Protein AF-X1MRQ0-F1 (afdb_monomer)

Foldseek 3Di:
DVVVLVVVVVVLVVCVVPPDVPDDGDQWDDDPPATEGEAEPAVLVCCLPVNLVVVVVSVVVSVVVVGQKYKYKHWQPPVCCVVPVPSNVVSVVSVVVNVVCCVVPAQKDWDDKDWDWDAHPVRDIIIMIMIMIGHDDDD

Solvent-accessible surface area (backbone atoms only — not comparable to full-atom values): 7919 Å² total; per-residue (Å²): 116,70,67,62,56,50,53,52,47,52,52,47,52,46,46,55,75,67,55,54,91,93,53,89,59,78,46,64,46,81,54,96,91,48,30,38,30,53,43,77,58,43,68,60,58,53,48,70,76,63,41,48,58,67,55,53,52,50,48,50,53,40,55,76,69,65,31,59,33,37,36,41,37,39,47,47,60,64,67,40,45,75,77,36,50,64,64,36,53,50,46,53,51,43,57,48,50,41,54,52,51,47,63,72,75,42,66,59,42,79,76,49,75,49,77,49,76,48,66,50,99,86,69,45,81,27,50,30,38,38,36,36,35,35,56,61,78,86,131

Secondary structure (DSSP, 8-state):
-HHHHHHHHHHHHHHHHTPPTT-----EEE-SS-EEEEEE---TTHHHHS-SHHHHHHHHHHHHTT-SEEEEEEE--HHHHHH-HHHHHHHHHHHHHHHHHHHHHS-EEEEEEEEEEEE-TTS-EEEEEEEEEEE----

Radius of gyration: 15.65 Å; Cα contacts (8 Å, |Δi|>4): 193; chains: 1; bounding box: 36×32×40 Å

Nearest PDB structures (foldseek):
  6sgb-assembly1_FQ  TM=6.857E-01  e=8.588E-01  Trypanosoma brucei brucei
  6sgb-assembly1_FR  TM=5.914E-01  e=1.506E+00  Trypanosoma brucei brucei
  6sgb-assembly1_FU  TM=5.492E-01  e=2.191E+00  Trypanosoma brucei brucei
  8etg-assembly1_P  TM=4.006E-01  e=1.707E+00  Schizosaccharomyces pombe
  3fzb-assembly2_G  TM=3.393E-01  e=1.173E+00  Lambdavirus lambda

Mean predicted aligned error: 5.89 Å

Organism: NCBI:txid412755

Structure (mmCIF, N/CA/C/O backbone):
data_AF-X1MRQ0-F1
#
_entry.id   AF-X1MRQ0-F1
#
loop_
_atom_site.group_PDB
_atom_site.id
_atom_site.type_symbol
_atom_site.label_atom_id
_atom_site.label_alt_id
_atom_site.label_comp_id
_atom_site.label_asym_id
_atom_site.label_entity_id
_atom_site.label_seq_id
_atom_site.pdbx_PDB_ins_code
_atom_site.Cartn_x
_atom_site.Cartn_y
_atom_site.Cartn_z
_atom_site.occupancy
_atom_site.B_iso_or_equiv
_atom_site.auth_seq_id
_atom_site.auth_comp_id
_atom_site.auth_asym_id
_atom_site.auth_atom_id
_atom_site.pdbx_PDB_model_num
ATOM 1 N N . MET A 1 1 ? -18.557 -16.495 16.085 1.00 59.81 1 MET A N 1
ATOM 2 C CA . MET A 1 1 ? -18.361 -15.140 15.512 1.00 59.81 1 MET A CA 1
ATOM 3 C C . MET A 1 1 ? -16.900 -14.862 15.141 1.00 59.81 1 MET A C 1
ATOM 5 O O . MET A 1 1 ? -16.649 -14.606 13.976 1.00 59.81 1 MET A O 1
ATOM 9 N N . LYS A 1 2 ? -15.928 -15.018 16.060 1.00 62.38 2 LYS A N 1
ATOM 10 C CA . LYS A 1 2 ? -14.485 -14.798 15.786 1.00 62.38 2 LYS A CA 1
ATOM 11 C C . LYS A 1 2 ? -13.892 -15.665 14.659 1.00 62.38 2 LYS A C 1
ATOM 13 O O . LYS A 1 2 ? -13.112 -15.169 13.859 1.00 62.38 2 LYS A O 1
ATOM 18 N N . PHE A 1 3 ? -14.298 -16.935 14.555 1.00 72.19 3 PHE A N 1
ATOM 19 C CA . PHE A 1 3 ? -13.805 -17.849 13.510 1.00 72.19 3 PHE A CA 1
ATOM 20 C C . PHE A 1 3 ? -14.106 -17.350 12.085 1.00 72.19 3 PHE A C 1
ATOM 22 O O . PHE A 1 3 ? -13.232 -17.386 11.228 1.00 72.19 3 PHE A O 1
ATOM 29 N N . PHE A 1 4 ? -15.306 -16.806 11.848 1.00 79.19 4 PHE A N 1
ATOM 30 C CA . PHE A 1 4 ? -15.683 -16.252 10.543 1.00 79.19 4 PHE A CA 1
ATOM 31 C C . PHE A 1 4 ? -14.912 -14.971 10.199 1.00 79.19 4 PHE A C 1
ATOM 33 O O . PHE A 1 4 ? -14.613 -14.743 9.031 1.00 79.19 4 PHE A O 1
ATOM 40 N N . GLU A 1 5 ? -14.554 -14.152 11.195 1.00 83.75 5 GLU A N 1
ATOM 41 C CA . GLU A 1 5 ? -13.711 -12.970 10.967 1.00 83.75 5 GLU A CA 1
ATOM 42 C C . GLU A 1 5 ? -12.277 -13.355 10.589 1.00 83.75 5 GLU A C 1
ATOM 44 O O . GLU A 1 5 ? -11.693 -12.718 9.715 1.00 83.75 5 GLU A O 1
ATOM 49 N N . ILE A 1 6 ? -11.722 -14.408 11.195 1.00 85.00 6 ILE A N 1
ATOM 50 C CA . ILE A 1 6 ? -10.383 -14.909 10.853 1.00 85.00 6 ILE A CA 1
ATOM 51 C C . ILE A 1 6 ? -10.399 -15.582 9.477 1.00 85.00 6 ILE A C 1
ATOM 53 O O . ILE A 1 6 ? -9.550 -15.281 8.646 1.00 85.00 6 ILE A O 1
ATOM 57 N N . ALA A 1 7 ? -11.384 -16.438 9.196 1.00 86.38 7 ALA A N 1
ATOM 58 C CA 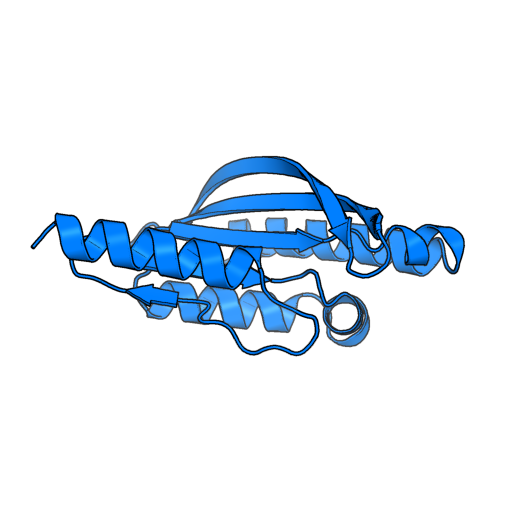. ALA A 1 7 ? -11.518 -17.078 7.887 1.00 86.38 7 ALA A CA 1
ATOM 59 C C . ALA A 1 7 ? -11.686 -16.042 6.761 1.00 86.38 7 ALA A C 1
ATOM 61 O O . ALA A 1 7 ? -11.036 -16.145 5.723 1.00 86.38 7 ALA A O 1
ATOM 62 N N . GLY A 1 8 ? -12.495 -15.003 6.992 1.00 86.81 8 GLY A N 1
ATOM 63 C CA . GLY A 1 8 ? -12.646 -13.894 6.051 1.00 86.81 8 GLY A CA 1
ATOM 64 C C . GLY A 1 8 ? -11.364 -13.079 5.867 1.00 86.81 8 GLY A C 1
ATOM 65 O O . GLY A 1 8 ? -11.089 -12.633 4.757 1.00 86.81 8 GLY A O 1
ATOM 66 N N . LEU A 1 9 ? -10.553 -12.920 6.920 1.00 86.75 9 LEU A N 1
ATOM 67 C CA . LEU A 1 9 ? -9.245 -12.276 6.812 1.00 86.75 9 LEU A CA 1
ATOM 68 C C . LEU A 1 9 ? -8.289 -13.117 5.958 1.00 86.75 9 LEU A C 1
ATOM 70 O O . LEU A 1 9 ? -7.606 -12.575 5.096 1.00 86.75 9 LEU A O 1
ATOM 74 N N . VAL A 1 10 ? -8.252 -14.433 6.169 1.00 86.06 10 VAL A N 1
ATOM 75 C CA . VAL A 1 10 ? -7.416 -15.340 5.369 1.00 86.06 10 VAL A CA 1
ATOM 76 C C . VAL A 1 10 ? -7.821 -15.290 3.894 1.00 86.06 10 VAL A C 1
ATOM 78 O O . VAL A 1 10 ? -6.949 -15.156 3.041 1.00 86.06 10 VAL A O 1
ATOM 81 N N . ASP A 1 11 ? -9.122 -15.312 3.585 1.00 87.62 11 ASP A N 1
ATOM 82 C CA . ASP A 1 11 ? -9.631 -15.159 2.213 1.00 87.62 11 ASP A CA 1
ATOM 83 C C . ASP A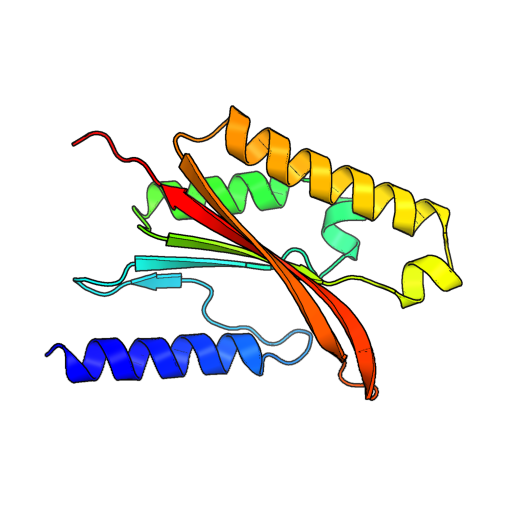 1 11 ? -9.260 -13.797 1.599 1.00 87.62 11 ASP A C 1
ATOM 85 O O . ASP A 1 11 ? -8.821 -13.720 0.451 1.00 87.62 11 ASP A O 1
ATOM 89 N N . PHE A 1 12 ? -9.369 -12.716 2.376 1.00 89.88 12 PHE A N 1
ATOM 90 C CA . PHE A 1 12 ? -8.940 -11.382 1.959 1.00 89.88 12 PHE A CA 1
ATOM 91 C C . PHE A 1 12 ? -7.448 -11.344 1.603 1.00 89.88 12 PHE A C 1
ATOM 93 O O . PHE A 1 12 ? -7.083 -10.887 0.518 1.00 89.88 12 PHE A O 1
ATOM 100 N N . LEU A 1 13 ? -6.590 -11.864 2.484 1.00 85.44 13 LEU A N 1
ATOM 101 C CA . LEU A 1 13 ? -5.146 -11.922 2.258 1.00 85.44 13 LEU A CA 1
ATOM 102 C C . LEU A 1 13 ? -4.805 -12.794 1.050 1.00 85.44 13 LEU A C 1
ATOM 104 O O . LEU A 1 13 ? -3.968 -12.405 0.239 1.00 85.44 13 LEU A O 1
ATOM 108 N N . TYR A 1 14 ? -5.480 -13.936 0.902 1.00 82.25 14 TYR A N 1
ATOM 109 C CA . TYR A 1 14 ? -5.303 -14.830 -0.236 1.00 82.25 14 TYR A CA 1
ATOM 110 C C . TYR A 1 14 ? -5.611 -14.117 -1.555 1.00 82.25 14 TYR A C 1
ATOM 112 O O . TYR A 1 14 ? -4.766 -14.108 -2.444 1.00 82.25 14 TYR A O 1
ATOM 120 N N . LYS A 1 15 ? -6.752 -13.421 -1.654 1.00 84.50 15 LYS A N 1
ATOM 121 C CA . LYS A 1 15 ? -7.140 -12.666 -2.860 1.00 84.50 15 LYS A CA 1
ATOM 122 C C . LYS A 1 15 ? -6.124 -11.600 -3.251 1.00 84.50 15 LYS A C 1
ATOM 124 O O . LYS A 1 15 ? -5.869 -11.416 -4.437 1.00 84.50 15 LYS 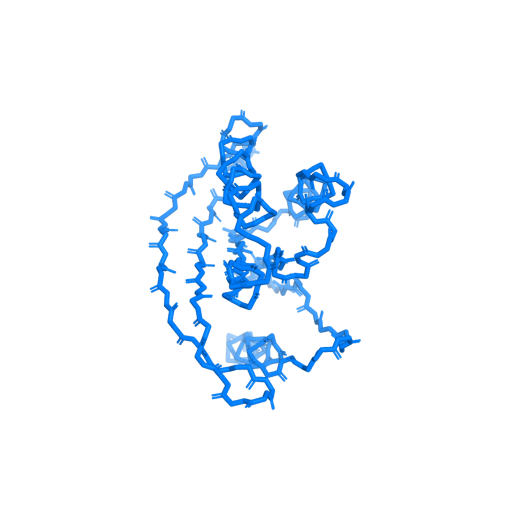A O 1
ATOM 129 N N . ILE A 1 16 ? -5.542 -10.904 -2.275 1.00 83.31 16 ILE A N 1
ATOM 130 C CA . ILE A 1 16 ? -4.488 -9.918 -2.542 1.00 83.31 16 ILE A CA 1
ATOM 131 C C . ILE A 1 16 ? -3.207 -10.620 -3.001 1.00 83.31 16 ILE A C 1
ATOM 133 O O . ILE A 1 16 ? -2.605 -10.204 -3.989 1.00 83.31 16 ILE A O 1
ATOM 137 N N . ALA A 1 17 ? -2.802 -11.689 -2.311 1.00 75.31 17 ALA A N 1
ATOM 138 C CA . ALA A 1 17 ? -1.571 -12.418 -2.601 1.00 75.31 17 ALA A CA 1
ATOM 139 C C . ALA A 1 17 ? -1.591 -13.117 -3.969 1.00 75.31 17 ALA A C 1
ATOM 141 O O . ALA A 1 17 ? -0.551 -13.226 -4.614 1.00 75.31 17 ALA A O 1
ATOM 142 N N . THR A 1 18 ? -2.760 -13.575 -4.424 1.00 72.50 18 THR A N 1
ATOM 143 C CA . THR A 1 18 ? -2.933 -14.264 -5.711 1.00 72.50 18 THR A CA 1
ATOM 144 C C . THR A 1 18 ? -3.498 -13.364 -6.808 1.00 72.50 18 THR A C 1
ATOM 146 O O . THR A 1 18 ? -3.946 -13.874 -7.834 1.00 72.50 18 THR A O 1
ATOM 149 N N . LYS A 1 19 ? -3.523 -12.041 -6.604 1.00 74.88 19 LYS A N 1
ATOM 150 C CA . LYS A 1 19 ? -4.034 -11.089 -7.593 1.00 74.88 19 LYS A CA 1
ATOM 151 C C . LYS A 1 19 ? -3.275 -11.225 -8.920 1.00 74.88 19 LYS A C 1
ATOM 153 O O . LYS A 1 19 ? -2.060 -11.029 -8.964 1.00 74.88 19 LYS A O 1
ATOM 158 N N . ALA A 1 20 ? -4.000 -11.455 -10.014 1.00 66.56 20 ALA A N 1
ATOM 159 C CA . ALA A 1 20 ? -3.454 -11.306 -11.360 1.00 66.56 20 ALA A CA 1
ATOM 160 C C . ALA A 1 20 ? -3.369 -9.824 -11.781 1.00 66.56 20 ALA A C 1
ATOM 162 O O . ALA A 1 20 ? -4.059 -8.952 -11.244 1.00 66.56 20 ALA A O 1
ATOM 163 N N . MET A 1 21 ? -2.528 -9.525 -12.773 1.00 61.59 21 MET A N 1
ATOM 164 C CA . MET A 1 21 ? -2.426 -8.176 -13.340 1.00 61.59 21 MET A CA 1
ATOM 165 C C . MET A 1 21 ? -3.788 -7.728 -13.894 1.00 61.59 21 MET A C 1
ATOM 167 O O . MET A 1 21 ? -4.438 -8.485 -14.610 1.00 61.59 21 MET A O 1
ATOM 171 N N . GLY A 1 22 ? -4.234 -6.519 -13.538 1.00 62.84 22 GLY A N 1
ATOM 172 C CA . GLY A 1 22 ? -5.540 -5.989 -13.951 1.00 62.84 22 GLY A CA 1
ATOM 173 C C . GLY A 1 22 ? -6.760 -6.601 -13.247 1.00 62.84 22 GLY A C 1
ATOM 174 O O . GLY A 1 22 ? -7.878 -6.176 -13.514 1.00 62.84 22 GLY A O 1
ATOM 175 N N . GLN A 1 23 ? -6.579 -7.564 -12.335 1.00 70.94 23 GLN A N 1
ATOM 176 C CA . GLN A 1 23 ? -7.686 -8.124 -11.562 1.00 70.94 23 GLN A CA 1
ATOM 177 C C . GLN A 1 23 ? -8.069 -7.200 -10.398 1.00 70.94 23 GLN A C 1
ATOM 179 O O . GLN A 1 23 ? -7.219 -6.789 -9.596 1.00 70.94 23 GLN A O 1
ATOM 184 N N . ASP A 1 24 ? -9.364 -6.920 -10.267 1.00 78.12 24 ASP A N 1
ATOM 185 C CA . ASP A 1 24 ? -9.905 -6.240 -9.096 1.00 78.12 24 ASP A CA 1
ATOM 186 C C . ASP A 1 24 ? -9.919 -7.178 -7.889 1.00 78.12 24 ASP A C 1
ATOM 188 O O . ASP A 1 24 ? -10.419 -8.304 -7.938 1.00 78.12 24 ASP A O 1
ATOM 192 N N . VAL A 1 25 ? -9.360 -6.699 -6.780 1.00 83.06 25 VAL A N 1
ATOM 193 C CA . VAL A 1 25 ? -9.344 -7.408 -5.498 1.00 83.06 25 VAL A CA 1
ATOM 194 C C . VAL A 1 25 ? -9.764 -6.445 -4.394 1.00 83.06 25 VAL A C 1
ATOM 196 O O . VAL A 1 25 ? -9.494 -5.244 -4.498 1.00 83.06 25 VAL A O 1
ATOM 199 N N . PRO A 1 26 ? -10.421 -6.930 -3.327 1.00 87.19 26 PRO A N 1
ATOM 200 C CA . PRO A 1 26 ? -10.733 -6.079 -2.193 1.00 87.19 26 PRO A CA 1
ATOM 201 C C . PRO A 1 26 ? -9.438 -5.536 -1.586 1.00 87.19 26 PRO A C 1
ATOM 203 O O . PRO A 1 26 ? -8.514 -6.286 -1.295 1.00 87.19 26 PRO A O 1
ATOM 206 N N . LEU A 1 27 ? -9.396 -4.222 -1.376 1.00 90.62 27 LEU A N 1
ATOM 207 C CA . LEU A 1 27 ? -8.279 -3.532 -0.722 1.00 90.62 27 LEU A CA 1
ATOM 208 C C . LEU A 1 27 ? -8.619 -3.074 0.697 1.00 90.62 27 LEU A C 1
ATOM 210 O O . LEU A 1 27 ? -7.800 -2.427 1.339 1.00 90.62 27 LEU A O 1
ATOM 214 N N . ASP A 1 28 ? -9.829 -3.373 1.162 1.00 93.31 28 ASP A N 1
ATOM 215 C CA . ASP A 1 28 ? -10.300 -3.081 2.509 1.00 93.31 28 ASP A CA 1
ATOM 216 C C . ASP A 1 28 ? -10.991 -4.311 3.085 1.00 93.31 28 ASP A C 1
ATOM 218 O O . ASP A 1 28 ? -11.878 -4.889 2.453 1.00 93.31 28 ASP A O 1
ATOM 222 N N . TYR A 1 29 ? -10.624 -4.665 4.310 1.00 92.81 29 TYR A N 1
ATOM 223 C CA . TYR A 1 29 ? -11.297 -5.676 5.106 1.00 92.81 29 TYR A CA 1
ATOM 224 C C . TYR A 1 29 ? -11.808 -5.033 6.388 1.00 92.81 29 TYR A C 1
ATOM 226 O O . TYR A 1 29 ? -11.019 -4.679 7.258 1.00 92.81 29 TYR A O 1
ATOM 234 N N . ILE A 1 30 ? -13.127 -4.854 6.496 1.00 90.44 30 ILE A N 1
ATOM 235 C CA . ILE A 1 30 ? -13.764 -4.222 7.657 1.00 90.44 30 ILE A CA 1
ATOM 236 C C . ILE A 1 30 ? -14.745 -5.203 8.284 1.00 90.44 30 ILE A C 1
ATOM 238 O O . ILE A 1 30 ? -15.802 -5.507 7.725 1.00 90.44 30 ILE A O 1
ATOM 242 N N . LYS A 1 31 ? -14.383 -5.679 9.469 1.00 90.94 31 LYS A N 1
ATOM 243 C CA . LYS A 1 31 ? -15.223 -6.426 10.404 1.00 90.94 31 LYS A CA 1
ATOM 244 C C . LYS A 1 31 ? -15.157 -5.766 11.777 1.00 90.94 31 LYS A C 1
ATOM 246 O O . LYS A 1 31 ? -14.477 -4.756 11.948 1.00 90.94 31 LYS A O 1
ATOM 251 N N . TRP A 1 32 ? -15.896 -6.305 12.744 1.00 83.25 32 TRP A N 1
ATOM 252 C CA . TRP A 1 32 ? -16.073 -5.657 14.042 1.00 83.25 32 TRP A CA 1
ATOM 253 C C . TRP A 1 32 ? -14.731 -5.429 14.749 1.00 83.25 32 TRP A C 1
ATOM 255 O O . TRP A 1 32 ? -14.477 -4.331 15.236 1.00 83.25 32 TRP A O 1
ATOM 265 N N . HIS A 1 33 ? -13.852 -6.437 14.740 1.00 83.88 33 HIS A N 1
ATOM 266 C CA . HIS A 1 33 ? -12.553 -6.379 15.425 1.00 83.88 33 HIS A CA 1
ATOM 267 C C . HIS A 1 33 ? -11.354 -6.169 14.492 1.00 83.88 33 HIS A C 1
ATOM 269 O O . HIS A 1 33 ? -10.253 -5.923 14.972 1.00 83.88 33 HIS A O 1
ATOM 275 N N . ILE A 1 34 ? -11.536 -6.306 13.175 1.00 86.44 34 ILE A N 1
ATOM 276 C CA . ILE A 1 34 ? -10.436 -6.295 12.202 1.00 86.44 34 ILE A CA 1
ATOM 277 C C . ILE A 1 34 ? -10.774 -5.295 11.102 1.00 86.44 34 ILE A C 1
ATOM 279 O O . ILE A 1 34 ? -11.710 -5.515 10.333 1.00 86.44 34 ILE A O 1
ATOM 283 N N . LYS A 1 35 ? -10.008 -4.204 11.029 1.00 92.88 35 LYS A N 1
ATOM 284 C CA . LYS A 1 35 ? -10.160 -3.158 10.013 1.00 92.88 35 LYS A CA 1
ATOM 285 C C . LYS A 1 35 ? -8.820 -2.910 9.326 1.00 92.88 35 LYS A C 1
ATOM 287 O O . LYS A 1 35 ? -7.989 -2.166 9.838 1.00 92.88 35 LYS A O 1
ATOM 292 N N . ILE A 1 36 ? -8.605 -3.555 8.186 1.00 93.75 36 ILE A N 1
ATOM 293 C CA . ILE A 1 36 ? -7.340 -3.526 7.447 1.00 93.75 36 ILE A CA 1
ATOM 294 C C . ILE A 1 36 ? -7.541 -2.830 6.106 1.00 93.75 36 ILE A C 1
ATOM 296 O O . ILE A 1 36 ? -8.499 -3.124 5.392 1.00 93.75 36 ILE A O 1
ATOM 300 N N . GLY A 1 37 ? -6.621 -1.934 5.760 1.00 93.88 37 GLY A N 1
ATOM 301 C CA . GLY A 1 37 ? -6.510 -1.321 4.443 1.00 93.88 37 GLY A CA 1
ATOM 302 C C . GLY A 1 37 ? -5.226 -1.732 3.749 1.00 93.88 37 GLY A C 1
ATOM 303 O O . GLY A 1 37 ? -4.184 -1.860 4.382 1.00 93.88 37 GLY A O 1
ATOM 304 N N . VAL A 1 38 ? -5.290 -1.902 2.436 1.00 92.06 38 VAL A N 1
ATOM 305 C CA . VAL A 1 38 ? -4.132 -2.176 1.588 1.00 92.06 38 VAL A CA 1
ATOM 306 C C . VAL A 1 38 ? -4.059 -1.131 0.480 1.00 92.06 38 VAL A C 1
ATOM 308 O O . VAL A 1 38 ? -5.070 -0.764 -0.123 1.00 92.06 38 VAL A O 1
ATOM 311 N N . ILE A 1 39 ? -2.855 -0.630 0.222 1.00 90.00 39 ILE A N 1
ATOM 312 C CA . ILE A 1 39 ? -2.527 0.274 -0.880 1.00 90.00 39 ILE A CA 1
ATOM 313 C C . ILE A 1 39 ? -1.418 -0.389 -1.688 1.00 90.00 39 ILE A C 1
ATOM 315 O O . ILE A 1 39 ? -0.357 -0.701 -1.154 1.00 90.00 39 ILE A O 1
ATOM 319 N N . ILE A 1 40 ? -1.660 -0.620 -2.975 1.00 86.31 40 ILE A N 1
ATOM 320 C CA . ILE A 1 40 ? -0.691 -1.249 -3.874 1.00 86.31 40 ILE A CA 1
ATOM 321 C C . ILE A 1 40 ? -0.057 -0.153 -4.729 1.00 86.31 40 ILE A C 1
ATOM 323 O O . ILE A 1 40 ? -0.723 0.437 -5.571 1.00 86.31 40 ILE A O 1
ATOM 327 N N . VAL A 1 41 ? 1.233 0.101 -4.518 1.00 80.12 41 VAL A N 1
ATOM 328 C CA . VAL A 1 41 ? 2.044 1.084 -5.265 1.00 80.12 41 VAL A CA 1
ATOM 329 C C . VAL A 1 41 ? 2.716 0.441 -6.490 1.00 80.12 41 VAL A C 1
ATOM 331 O O . VAL A 1 41 ? 3.198 1.111 -7.396 1.00 80.12 41 VAL A O 1
ATOM 334 N N . GLY A 1 42 ? 2.716 -0.894 -6.553 1.00 64.38 42 GLY A N 1
ATOM 335 C CA . GLY A 1 42 ? 3.428 -1.686 -7.559 1.00 64.38 42 GLY A CA 1
ATOM 336 C C . GLY A 1 42 ? 2.998 -1.547 -9.017 1.00 64.38 42 GLY A C 1
ATOM 337 O O . GLY A 1 42 ? 3.750 -1.977 -9.884 1.00 64.38 42 GLY A O 1
ATOM 338 N N . GLU A 1 43 ? 1.867 -0.908 -9.329 1.00 59.53 43 GLU A N 1
ATOM 339 C CA . GLU A 1 43 ? 1.499 -0.518 -10.707 1.00 59.53 43 GLU A CA 1
ATOM 340 C C . GLU A 1 43 ? 2.169 0.809 -11.122 1.00 59.53 43 GLU A C 1
ATOM 342 O O . GLU A 1 43 ? 1.583 1.674 -11.758 1.00 59.53 43 GLU A O 1
ATOM 347 N N . THR A 1 44 ? 3.414 0.973 -10.685 1.00 59.16 44 THR A N 1
ATOM 348 C CA . THR A 1 44 ? 4.609 1.596 -11.274 1.00 59.16 44 THR A CA 1
ATOM 349 C C . THR A 1 44 ? 4.574 2.441 -12.557 1.00 59.16 44 THR A C 1
ATOM 351 O O . THR A 1 44 ? 5.610 3.008 -12.867 1.00 59.16 44 THR A O 1
ATOM 354 N N . SER A 1 45 ? 3.523 2.516 -13.364 1.00 63.16 45 SER A N 1
ATOM 355 C CA . SER A 1 45 ? 3.366 3.640 -14.303 1.00 63.16 45 SER A CA 1
ATOM 356 C C . SER A 1 45 ? 2.750 4.818 -13.555 1.00 63.16 45 SER A C 1
ATOM 358 O O . SER A 1 45 ? 3.327 5.888 -13.520 1.00 63.16 45 SER A O 1
ATOM 360 N N . LYS A 1 46 ? 1.705 4.576 -12.755 1.00 73.19 46 LYS A N 1
ATOM 361 C CA . LYS A 1 46 ? 0.953 5.649 -12.087 1.00 73.19 46 LYS A CA 1
ATOM 362 C C . LYS A 1 46 ? 1.773 6.494 -11.118 1.00 73.19 46 LYS A C 1
ATOM 364 O O . LYS A 1 46 ? 1.522 7.677 -11.009 1.00 73.19 46 LYS A O 1
ATOM 369 N N . ILE A 1 47 ? 2.731 5.915 -10.388 1.00 82.75 47 ILE A N 1
ATOM 370 C CA . ILE A 1 47 ? 3.576 6.726 -9.489 1.00 82.75 47 ILE A CA 1
ATOM 371 C C . ILE A 1 47 ? 4.631 7.538 -10.247 1.00 82.75 47 ILE A C 1
ATOM 373 O O . ILE A 1 47 ? 5.057 8.573 -9.756 1.00 82.75 47 ILE A O 1
ATOM 377 N N . LEU A 1 48 ? 5.042 7.073 -11.429 1.00 82.75 48 LEU A N 1
ATOM 378 C CA . LEU A 1 48 ? 5.949 7.812 -12.304 1.00 82.75 48 LEU A CA 1
ATOM 379 C C . LEU A 1 48 ? 5.190 8.896 -13.088 1.00 82.75 48 LEU A C 1
ATOM 381 O O . LEU A 1 48 ? 5.713 9.987 -13.262 1.00 82.75 48 LEU A O 1
ATOM 385 N N . ASP A 1 49 ? 3.953 8.607 -13.501 1.00 82.81 49 ASP A N 1
ATOM 386 C CA . ASP A 1 49 ? 3.103 9.496 -14.300 1.00 82.81 49 ASP A CA 1
ATOM 387 C C . ASP A 1 49 ? 2.393 10.555 -13.433 1.00 82.81 49 ASP A C 1
ATOM 389 O O . ASP A 1 49 ? 2.411 11.743 -13.747 1.00 82.81 49 ASP A O 1
ATOM 393 N N . ASP A 1 50 ? 1.784 10.132 -12.319 1.00 84.81 50 ASP A N 1
ATOM 394 C CA . ASP A 1 50 ? 0.913 10.958 -11.468 1.00 84.81 50 ASP A CA 1
ATOM 395 C C . ASP A 1 50 ? 1.567 11.343 -10.123 1.00 84.81 50 ASP A C 1
ATOM 397 O O . ASP A 1 50 ? 0.943 12.005 -9.284 1.00 84.81 50 ASP A O 1
ATOM 401 N N . GLY A 1 51 ? 2.803 10.898 -9.873 1.00 88.50 51 GLY A N 1
ATOM 402 C CA . GLY A 1 51 ? 3.503 11.105 -8.605 1.00 88.50 51 GLY A CA 1
ATOM 403 C C . GLY A 1 51 ? 2.857 10.376 -7.418 1.00 88.50 51 GLY A C 1
ATOM 404 O O . GLY A 1 51 ? 2.157 9.366 -7.546 1.00 88.50 51 GLY A O 1
ATOM 405 N N . VAL A 1 52 ? 3.097 10.887 -6.207 1.00 91.69 52 VAL A N 1
ATOM 406 C CA . VAL A 1 52 ? 2.665 10.234 -4.954 1.00 91.69 52 VAL A CA 1
ATOM 407 C C . VAL A 1 52 ? 1.238 10.594 -4.516 1.00 91.69 52 VAL A C 1
ATOM 409 O O . VAL A 1 52 ? 0.640 9.912 -3.677 1.00 91.69 52 VAL A O 1
ATOM 412 N N . ASP A 1 53 ? 0.657 11.652 -5.080 1.00 91.69 53 ASP A N 1
ATOM 413 C CA . ASP A 1 53 ? -0.616 12.227 -4.636 1.00 91.69 53 ASP A CA 1
ATOM 414 C C . ASP A 1 53 ? -1.816 11.259 -4.696 1.00 91.69 53 ASP A C 1
ATOM 416 O O . ASP A 1 53 ? -2.611 11.250 -3.744 1.00 91.69 53 ASP A O 1
ATOM 420 N N . PRO A 1 54 ? -1.985 10.407 -5.732 1.00 91.38 54 PRO A N 1
ATOM 421 C CA . PRO A 1 54 ? -3.056 9.408 -5.745 1.00 91.38 54 PRO A CA 1
ATOM 422 C C . PRO A 1 54 ? -2.987 8.449 -4.550 1.00 91.38 54 PRO A C 1
ATOM 424 O O . PRO A 1 54 ? -4.017 8.079 -3.981 1.00 91.38 54 PRO A O 1
ATOM 427 N N . TYR A 1 55 ? -1.778 8.093 -4.114 1.00 92.25 55 TYR A N 1
ATOM 428 C CA . TYR A 1 55 ? -1.559 7.194 -2.984 1.00 92.25 55 TYR A CA 1
ATOM 429 C C . TYR A 1 55 ? -1.806 7.891 -1.650 1.00 92.25 55 TYR A C 1
ATOM 431 O O . TYR A 1 55 ? -2.403 7.291 -0.759 1.00 92.25 55 TYR A O 1
ATOM 439 N N . LEU A 1 56 ? -1.458 9.176 -1.527 1.00 94.44 56 LEU A N 1
ATOM 440 C CA . LEU A 1 56 ? -1.821 9.982 -0.358 1.00 94.44 56 LEU A CA 1
ATOM 441 C C . LEU A 1 56 ? -3.341 10.150 -0.236 1.00 94.44 56 LEU A C 1
ATOM 443 O O . LEU A 1 56 ? -3.884 10.089 0.869 1.00 94.44 56 LEU A O 1
ATOM 447 N N . LYS A 1 57 ? -4.054 10.318 -1.358 1.00 93.94 57 LYS A N 1
ATOM 448 C CA . LYS A 1 57 ? -5.528 10.325 -1.380 1.00 93.94 57 LYS A CA 1
ATOM 449 C C . LYS A 1 57 ? -6.093 8.971 -0.958 1.00 93.94 57 LYS A C 1
ATOM 451 O O . LYS A 1 57 ? -6.993 8.929 -0.120 1.00 93.94 57 LYS A O 1
ATOM 456 N N . ALA A 1 58 ? -5.540 7.874 -1.477 1.00 92.94 58 ALA A N 1
ATOM 457 C CA . ALA A 1 58 ? -5.926 6.530 -1.061 1.00 92.94 58 ALA A CA 1
ATOM 458 C C . ALA A 1 58 ? -5.694 6.326 0.444 1.00 92.94 58 ALA A C 1
ATOM 460 O O . ALA A 1 58 ? -6.587 5.835 1.130 1.00 92.94 58 ALA A O 1
ATOM 461 N N . PHE A 1 59 ? -4.555 6.772 0.977 1.00 95.25 59 PHE A N 1
ATOM 462 C CA . PHE A 1 59 ? -4.235 6.706 2.403 1.00 95.25 59 PHE A CA 1
ATOM 463 C C . PHE A 1 59 ? -5.216 7.523 3.247 1.00 95.25 59 PHE A C 1
ATOM 465 O O . PHE A 1 59 ? -5.767 7.016 4.221 1.00 95.25 59 PHE A O 1
ATOM 472 N N . SER A 1 60 ? -5.528 8.753 2.831 1.00 95.56 60 SER A N 1
ATOM 473 C CA . SER A 1 60 ? -6.550 9.574 3.486 1.00 95.56 60 SER A CA 1
ATOM 474 C C . SER A 1 60 ? -7.919 8.888 3.492 1.00 95.56 60 SER A C 1
ATOM 476 O O . SER A 1 60 ? -8.599 8.895 4.516 1.00 95.56 60 SER A O 1
ATOM 478 N N . TYR A 1 61 ? -8.308 8.235 2.395 1.00 95.38 61 TYR A N 1
ATOM 479 C CA . TYR A 1 61 ? -9.539 7.449 2.342 1.00 95.38 61 TYR A CA 1
ATOM 480 C C . TYR A 1 61 ? -9.522 6.284 3.345 1.00 95.38 61 TYR A C 1
ATOM 482 O O . TYR A 1 61 ? -10.499 6.091 4.069 1.00 95.38 61 TYR A O 1
ATOM 490 N N . LYS A 1 62 ? -8.403 5.551 3.460 1.00 94.44 62 LYS A N 1
ATOM 491 C CA . LYS A 1 62 ? -8.228 4.500 4.481 1.00 94.44 62 LYS A CA 1
ATOM 492 C C . LYS A 1 62 ? -8.370 5.063 5.901 1.00 94.44 62 LYS A C 1
ATOM 494 O O . LYS A 1 62 ? -9.086 4.485 6.718 1.00 94.44 62 LYS A O 1
ATOM 499 N N . MET A 1 63 ? -7.758 6.217 6.173 1.00 93.75 63 MET A N 1
ATOM 500 C CA . MET A 1 63 ? -7.860 6.905 7.463 1.00 93.75 63 MET A CA 1
ATOM 501 C C . MET A 1 63 ? -9.308 7.286 7.792 1.00 93.75 63 MET A C 1
ATOM 503 O O . MET A 1 63 ? -9.774 6.995 8.892 1.00 93.75 63 MET A O 1
ATOM 507 N N . ASN A 1 64 ? -10.039 7.861 6.832 1.00 93.19 64 ASN A N 1
ATOM 508 C CA . ASN A 1 64 ? -11.435 8.281 7.002 1.00 93.19 64 ASN A CA 1
ATOM 509 C C . ASN A 1 64 ? -12.380 7.106 7.290 1.00 93.19 64 ASN A C 1
ATOM 511 O O . ASN A 1 64 ? -13.383 7.270 7.979 1.00 93.19 64 ASN A O 1
ATOM 515 N N . ARG A 1 65 ? -12.052 5.902 6.804 1.00 92.69 65 ARG A N 1
ATOM 516 C CA . ARG A 1 65 ? -12.794 4.668 7.110 1.00 92.69 65 ARG A CA 1
ATOM 517 C C . ARG A 1 65 ? -12.465 4.066 8.478 1.00 92.69 65 ARG A C 1
ATOM 519 O O . ARG A 1 65 ? -12.984 2.996 8.800 1.00 92.69 65 ARG A O 1
ATOM 526 N N . GLN A 1 66 ? -11.626 4.730 9.272 1.00 93.00 66 GLN A N 1
ATOM 527 C CA . GLN A 1 66 ? -11.182 4.271 10.587 1.00 93.00 66 GLN A CA 1
ATOM 528 C C . GLN A 1 66 ? -10.546 2.873 10.547 1.00 93.00 66 GLN A C 1
ATOM 530 O O . GLN A 1 66 ? -10.847 2.014 11.384 1.00 93.00 66 GLN A O 1
ATOM 535 N N . LEU A 1 67 ? -9.714 2.613 9.534 1.00 93.38 67 LEU A N 1
ATOM 536 C CA . LEU A 1 67 ? -8.941 1.375 9.469 1.00 93.38 67 LEU A CA 1
ATOM 537 C C . LEU A 1 67 ? -7.872 1.379 10.559 1.00 93.38 67 LEU A C 1
ATOM 539 O O . LEU A 1 67 ? -7.182 2.363 10.761 1.00 93.38 67 LEU A O 1
ATOM 543 N N . THR A 1 68 ? -7.724 0.275 11.274 1.00 93.88 68 THR A N 1
ATOM 544 C CA . THR A 1 68 ? -6.797 0.175 12.410 1.00 93.88 68 THR A CA 1
ATOM 545 C C . THR A 1 68 ? -5.413 -0.315 11.996 1.00 93.88 68 THR A C 1
ATOM 547 O O . THR A 1 68 ? -4.490 -0.300 12.800 1.00 93.88 68 THR A O 1
ATOM 550 N N . SER A 1 69 ? -5.269 -0.768 10.752 1.00 94.88 69 SER A N 1
ATOM 551 C CA . SER A 1 69 ? -4.016 -1.239 10.170 1.00 94.88 69 SER A CA 1
ATOM 552 C C . SER A 1 69 ? -4.023 -0.938 8.673 1.00 94.88 69 SER A C 1
ATOM 554 O O . SER A 1 69 ? -5.001 -1.234 7.980 1.00 94.88 69 SER A O 1
ATOM 556 N N . ILE A 1 70 ? -2.964 -0.301 8.174 1.00 95.94 70 ILE A N 1
ATOM 557 C CA . ILE A 1 70 ? -2.815 0.056 6.761 1.00 95.94 70 ILE A CA 1
ATOM 558 C C . ILE A 1 70 ? -1.486 -0.499 6.253 1.00 95.94 70 ILE A C 1
ATOM 560 O O . ILE A 1 70 ? -0.423 -0.152 6.763 1.00 95.94 70 ILE A O 1
ATOM 564 N N . TYR A 1 71 ? -1.546 -1.329 5.216 1.00 93.81 71 TYR A N 1
ATOM 565 C CA . TYR A 1 71 ? -0.377 -1.864 4.527 1.00 93.81 71 TYR A CA 1
ATOM 566 C C . TYR A 1 71 ? -0.167 -1.148 3.197 1.00 93.81 71 TYR A C 1
ATOM 568 O O . TYR A 1 71 ? -1.074 -1.088 2.365 1.00 93.81 71 TYR A O 1
ATOM 576 N N . VAL A 1 72 ? 1.045 -0.655 2.963 1.00 91.94 72 VAL A N 1
ATOM 577 C CA . VAL A 1 72 ? 1.466 -0.122 1.664 1.00 91.94 72 VAL A CA 1
ATOM 578 C C . VAL A 1 72 ? 2.437 -1.116 1.039 1.00 91.94 72 VAL A C 1
ATOM 580 O O . VAL A 1 72 ? 3.520 -1.360 1.565 1.00 91.94 72 VAL A O 1
ATOM 583 N N . ILE A 1 73 ? 2.028 -1.722 -0.073 1.00 88.31 73 ILE A N 1
ATOM 584 C CA . ILE A 1 73 ? 2.787 -2.752 -0.781 1.00 88.31 73 ILE A CA 1
ATOM 585 C C . ILE A 1 73 ? 3.419 -2.127 -2.020 1.00 88.31 73 ILE A C 1
ATOM 587 O O . ILE A 1 73 ? 2.728 -1.715 -2.955 1.00 88.31 73 ILE A O 1
ATOM 591 N N . GLN A 1 74 ? 4.745 -2.088 -2.037 1.00 86.50 74 GLN A N 1
ATOM 592 C CA . GLN A 1 74 ? 5.549 -1.581 -3.140 1.00 86.50 74 GLN A CA 1
ATOM 593 C C . GLN A 1 74 ? 6.193 -2.759 -3.871 1.00 86.50 74 GLN A C 1
ATOM 595 O O . GLN A 1 74 ? 6.896 -3.563 -3.259 1.00 86.50 74 GLN A O 1
ATOM 600 N N . PHE A 1 75 ? 5.963 -2.868 -5.177 1.00 78.88 75 PHE A N 1
ATOM 601 C CA . PHE A 1 75 ? 6.633 -3.861 -6.017 1.00 78.88 75 PHE A CA 1
ATOM 602 C C . PHE A 1 75 ? 7.749 -3.186 -6.808 1.00 78.88 75 PHE A C 1
ATOM 604 O O . PHE A 1 75 ? 7.523 -2.163 -7.449 1.00 78.88 75 PHE A O 1
ATOM 611 N N . ASP A 1 76 ? 8.939 -3.776 -6.775 1.00 69.31 76 ASP A N 1
ATOM 612 C CA . ASP A 1 76 ? 10.073 -3.340 -7.581 1.00 69.31 76 ASP A CA 1
ATOM 613 C C . ASP A 1 76 ? 9.847 -3.744 -9.045 1.00 69.31 76 ASP A C 1
ATOM 615 O O . ASP A 1 76 ? 9.740 -4.934 -9.378 1.00 69.31 76 ASP A O 1
ATOM 619 N N . LYS A 1 77 ? 9.840 -2.757 -9.945 1.00 63.78 77 LYS A N 1
ATOM 620 C CA . LYS A 1 77 ? 10.033 -3.002 -11.375 1.00 63.78 77 LYS A CA 1
ATOM 621 C C . LYS A 1 77 ? 11.532 -3.199 -11.662 1.00 63.78 77 LYS A C 1
ATOM 623 O O . LYS A 1 77 ? 12.170 -2.378 -12.317 1.00 63.78 77 LYS A O 1
ATOM 628 N N . ALA A 1 78 ? 12.080 -4.356 -11.304 1.00 55.47 78 ALA A N 1
ATOM 629 C CA . ALA A 1 78 ? 13.480 -4.672 -11.614 1.00 55.47 78 ALA A CA 1
ATOM 630 C C . ALA A 1 78 ? 13.787 -4.653 -13.136 1.00 55.47 78 ALA A C 1
ATOM 632 O O . ALA A 1 78 ? 14.924 -4.410 -13.539 1.00 55.47 78 ALA A O 1
ATOM 633 N N . LEU A 1 79 ? 12.773 -4.869 -13.994 1.00 56.44 79 LEU A N 1
ATOM 634 C CA . LEU A 1 79 ? 12.890 -4.704 -15.453 1.00 56.44 79 LEU A CA 1
ATOM 635 C C . LEU A 1 79 ? 13.030 -3.242 -15.890 1.00 56.44 79 LEU A C 1
ATOM 637 O O . LEU A 1 79 ? 13.638 -2.996 -16.927 1.00 56.44 79 LEU A O 1
ATOM 641 N N . LEU A 1 80 ? 12.474 -2.295 -15.127 1.00 59.84 80 LEU A N 1
ATOM 642 C CA . LEU A 1 80 ? 12.636 -0.869 -15.396 1.00 59.84 80 LEU A CA 1
ATOM 643 C C . LEU A 1 80 ? 14.100 -0.496 -15.187 1.00 59.84 80 LEU A C 1
ATOM 645 O O . LEU A 1 80 ? 14.694 0.001 -16.117 1.00 59.84 80 LEU A O 1
ATOM 649 N N . GLY A 1 81 ? 14.744 -0.905 -14.089 1.00 58.66 81 GLY A N 1
ATOM 650 C CA . GLY A 1 81 ? 16.167 -0.600 -13.868 1.00 58.66 81 GLY A CA 1
ATOM 651 C C . GLY A 1 81 ? 17.134 -1.150 -14.930 1.00 58.66 81 GLY A C 1
ATOM 652 O O . GLY A 1 81 ? 18.215 -0.603 -15.103 1.00 58.66 81 GLY A O 1
ATOM 653 N N . HIS A 1 82 ? 16.756 -2.204 -15.666 1.00 65.50 82 HIS A N 1
ATOM 654 C CA . HIS A 1 82 ? 17.559 -2.726 -16.785 1.00 65.50 82 HIS A CA 1
ATOM 655 C C . HIS A 1 82 ? 17.272 -2.018 -18.116 1.00 65.50 82 HIS A C 1
ATOM 657 O O . HIS A 1 82 ? 18.139 -1.980 -18.983 1.00 65.50 82 HIS A O 1
ATOM 663 N N . ARG A 1 83 ? 16.047 -1.516 -18.309 1.00 71.06 83 ARG A N 1
ATOM 664 C CA . ARG A 1 83 ? 15.607 -0.857 -19.552 1.00 71.06 83 ARG A CA 1
ATOM 665 C C . ARG A 1 83 ? 15.772 0.661 -19.504 1.00 71.06 83 ARG A C 1
ATOM 667 O O . ARG A 1 83 ? 16.017 1.271 -20.534 1.00 71.06 83 ARG A O 1
ATOM 674 N N . ASP A 1 84 ? 15.618 1.226 -18.317 1.00 76.00 84 ASP A N 1
ATOM 675 C CA . ASP A 1 84 ? 15.597 2.644 -17.989 1.00 76.00 84 ASP A CA 1
ATOM 676 C C . ASP A 1 84 ? 16.024 2.850 -16.513 1.00 76.00 84 ASP A C 1
ATOM 678 O O . ASP A 1 84 ? 15.194 2.865 -15.591 1.00 76.00 84 ASP A O 1
ATOM 682 N N . PRO A 1 85 ? 17.341 2.958 -16.259 1.00 82.00 85 PRO A N 1
ATOM 683 C CA . PRO A 1 85 ? 17.878 3.204 -14.923 1.00 82.00 85 PRO A CA 1
ATOM 684 C C . PRO A 1 85 ? 17.374 4.508 -14.295 1.00 82.00 85 PRO A C 1
ATOM 686 O O . PRO A 1 85 ? 17.192 4.561 -13.080 1.00 82.00 85 PRO A O 1
ATOM 689 N N . GLN A 1 86 ? 17.113 5.538 -15.106 1.00 84.44 86 GLN A N 1
ATOM 690 C CA . GLN A 1 86 ? 16.661 6.839 -14.620 1.00 84.44 86 GLN A CA 1
ATOM 691 C C . GLN A 1 86 ? 15.241 6.744 -14.058 1.00 84.44 86 GLN A C 1
ATOM 693 O O . GLN A 1 86 ? 15.001 7.146 -12.919 1.00 84.44 86 GLN A O 1
ATOM 698 N N . ALA A 1 87 ? 14.321 6.127 -14.801 1.00 82.06 87 ALA A N 1
ATOM 699 C CA . ALA A 1 87 ? 12.959 5.911 -14.323 1.00 82.06 87 ALA A CA 1
ATOM 700 C C . ALA A 1 87 ? 12.925 5.023 -13.064 1.00 82.06 87 ALA A C 1
ATOM 702 O O . ALA A 1 87 ? 12.040 5.149 -12.217 1.00 82.06 87 ALA A O 1
ATOM 703 N N . TYR A 1 88 ? 13.901 4.122 -12.904 1.00 82.56 88 TYR A N 1
ATOM 704 C CA . TYR A 1 88 ? 14.040 3.333 -11.681 1.00 82.56 88 TYR A CA 1
ATOM 705 C C . TYR A 1 88 ? 14.495 4.181 -10.486 1.00 82.56 88 TYR A C 1
ATOM 707 O O . TYR A 1 88 ? 13.929 4.044 -9.402 1.00 82.56 88 TYR A O 1
ATOM 715 N N . GLU A 1 89 ? 15.461 5.083 -10.660 1.00 85.06 89 GLU A 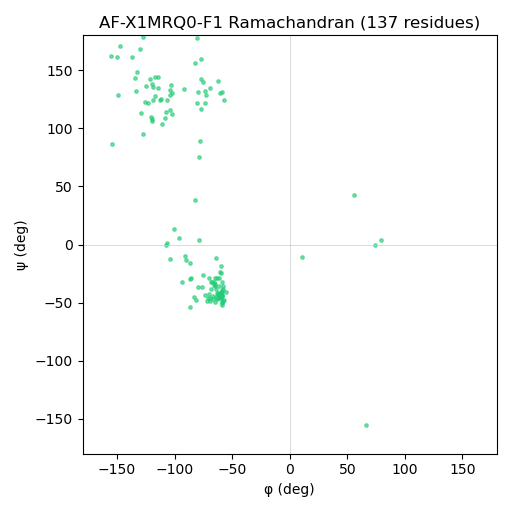N 1
ATOM 716 C CA . GLU A 1 89 ? 15.846 6.027 -9.603 1.00 85.06 89 GLU A CA 1
ATOM 717 C C . GLU A 1 89 ? 14.696 6.961 -9.212 1.00 85.06 89 GLU A C 1
ATOM 719 O O . GLU A 1 89 ? 14.471 7.193 -8.024 1.00 85.06 89 GLU A O 1
ATOM 724 N N . GLU A 1 90 ? 13.937 7.460 -10.189 1.00 86.88 90 GLU A N 1
ATOM 725 C CA . GLU A 1 90 ? 12.739 8.272 -9.948 1.00 86.88 90 GLU A CA 1
ATOM 726 C C . GLU A 1 90 ? 11.671 7.488 -9.185 1.00 86.88 90 GLU A C 1
ATOM 728 O O . GLU A 1 90 ? 11.124 7.989 -8.204 1.00 86.88 90 GLU A O 1
ATOM 733 N N . PHE A 1 91 ? 11.436 6.224 -9.548 1.00 86.06 91 PHE A N 1
ATOM 734 C CA . PHE A 1 91 ? 10.541 5.349 -8.795 1.00 86.06 91 PHE A CA 1
ATOM 735 C C . PHE A 1 91 ? 10.976 5.223 -7.331 1.00 86.06 91 PHE A C 1
ATOM 737 O O . PHE A 1 91 ? 10.151 5.384 -6.431 1.00 86.06 91 PHE A O 1
ATOM 744 N N . ILE A 1 92 ? 12.265 4.974 -7.076 1.00 85.75 92 ILE A N 1
ATOM 745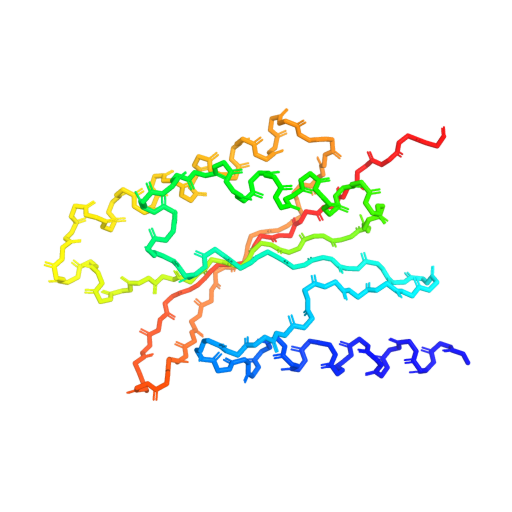 C CA . ILE A 1 92 ? 12.786 4.879 -5.708 1.00 85.75 92 ILE A CA 1
ATOM 746 C C . ILE A 1 92 ? 12.560 6.194 -4.953 1.00 85.75 92 ILE A C 1
ATOM 748 O O . ILE A 1 92 ? 12.032 6.154 -3.840 1.00 85.75 92 ILE A O 1
ATOM 752 N N . LYS A 1 93 ? 12.861 7.344 -5.569 1.00 89.56 93 LYS A N 1
ATOM 753 C CA . LYS A 1 93 ? 12.619 8.666 -4.971 1.00 89.56 93 LYS A CA 1
ATOM 754 C C . LYS A 1 93 ? 11.147 8.875 -4.624 1.00 89.56 93 LYS A C 1
ATOM 756 O O . LYS A 1 93 ? 10.848 9.206 -3.484 1.00 89.56 93 LYS A O 1
ATOM 761 N N . PHE A 1 94 ? 10.220 8.597 -5.540 1.00 90.25 94 PHE A N 1
ATOM 762 C CA . PHE A 1 94 ? 8.791 8.748 -5.254 1.00 90.25 94 PHE A CA 1
ATOM 763 C C . PHE A 1 94 ? 8.294 7.781 -4.178 1.00 90.25 94 PHE A C 1
ATOM 765 O O . PHE A 1 94 ? 7.438 8.136 -3.374 1.00 90.25 94 PHE A O 1
ATOM 772 N N . THR A 1 95 ? 8.815 6.553 -4.118 1.00 88.12 95 THR A N 1
ATOM 773 C CA . THR A 1 95 ? 8.433 5.625 -3.042 1.00 88.12 95 THR A CA 1
ATOM 774 C C . THR A 1 95 ? 8.925 6.067 -1.666 1.00 88.12 95 THR A C 1
ATOM 776 O O . THR A 1 95 ? 8.235 5.804 -0.680 1.00 88.12 95 THR A O 1
ATOM 779 N N . GLN A 1 96 ? 10.079 6.738 -1.600 1.00 90.56 96 GLN A N 1
ATOM 780 C CA . GLN A 1 96 ? 10.596 7.361 -0.380 1.00 90.56 96 GLN A CA 1
ATOM 781 C C . GLN A 1 96 ? 9.774 8.598 -0.013 1.00 90.56 96 GLN A C 1
ATOM 783 O O . GLN A 1 96 ? 9.268 8.669 1.104 1.00 90.56 96 GLN A O 1
ATOM 788 N N . GLU A 1 97 ? 9.531 9.494 -0.975 1.00 94.12 97 GLU A N 1
ATOM 789 C CA . GLU A 1 97 ? 8.684 10.679 -0.790 1.00 94.12 97 GLU A 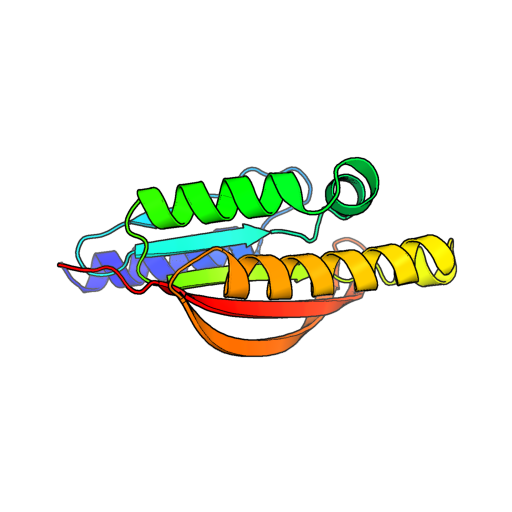CA 1
ATOM 790 C C . GLU A 1 97 ? 7.285 10.290 -0.290 1.00 94.12 97 GLU A C 1
ATOM 792 O O . GLU A 1 97 ? 6.728 10.934 0.595 1.00 94.12 97 GLU A O 1
ATOM 797 N N . LEU A 1 98 ? 6.703 9.209 -0.820 1.00 93.00 98 LEU A N 1
ATOM 798 C CA . LEU A 1 98 ? 5.406 8.719 -0.368 1.00 93.00 98 LEU A CA 1
ATOM 799 C C . LEU A 1 98 ? 5.429 8.316 1.114 1.00 93.00 98 LEU A C 1
ATOM 801 O O . LEU A 1 98 ? 4.497 8.659 1.837 1.00 93.00 98 LEU A O 1
ATOM 805 N N . ASP A 1 99 ? 6.455 7.589 1.566 1.00 93.81 99 ASP A N 1
ATOM 806 C CA . ASP A 1 99 ? 6.585 7.190 2.974 1.00 93.81 99 ASP A CA 1
ATOM 807 C C . ASP A 1 99 ? 6.739 8.416 3.887 1.00 93.81 99 ASP A C 1
ATOM 809 O O . ASP A 1 99 ? 6.017 8.546 4.878 1.00 93.81 99 ASP A O 1
ATOM 813 N N . GLU A 1 100 ? 7.613 9.350 3.511 1.00 95.44 100 GLU A N 1
ATOM 814 C CA . GLU A 1 100 ? 7.843 10.604 4.238 1.00 95.44 100 GLU A CA 1
ATOM 815 C C . GLU A 1 100 ? 6.553 11.426 4.339 1.00 95.44 100 GLU A C 1
ATOM 817 O O . GLU A 1 100 ? 6.090 11.737 5.438 1.00 95.44 100 GLU A O 1
ATOM 822 N N . ARG A 1 101 ? 5.880 11.676 3.210 1.00 96.25 101 ARG A N 1
ATOM 823 C CA . ARG A 1 101 ? 4.632 12.453 3.181 1.00 96.25 101 ARG A CA 1
ATOM 824 C C . ARG A 1 101 ? 3.487 11.764 3.918 1.00 96.25 101 ARG A C 1
ATOM 826 O O . ARG A 1 101 ? 2.609 12.456 4.436 1.00 96.25 101 ARG A O 1
ATOM 833 N N . ILE A 1 102 ? 3.455 10.429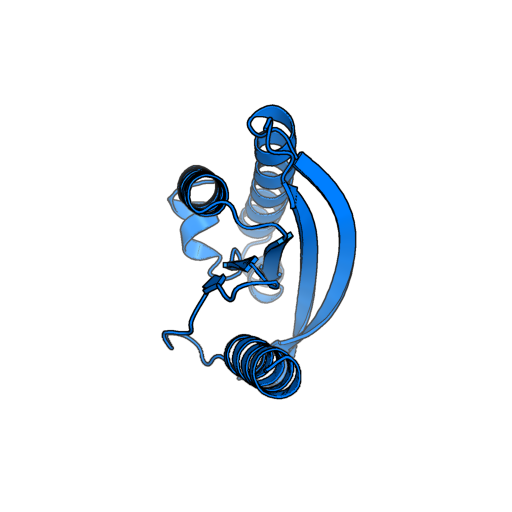 3.984 1.00 95.88 102 ILE A N 1
ATOM 834 C CA . ILE A 1 102 ? 2.488 9.710 4.827 1.00 95.88 102 ILE A CA 1
ATOM 835 C C . ILE A 1 102 ? 2.749 10.017 6.305 1.00 95.88 102 ILE A C 1
ATOM 837 O O . ILE A 1 102 ? 1.811 10.367 7.024 1.00 95.88 102 ILE A O 1
ATOM 841 N N . GLN A 1 103 ? 4.001 9.893 6.747 1.00 95.56 103 GLN A N 1
ATOM 842 C CA . GLN A 1 103 ? 4.389 10.109 8.143 1.00 95.56 103 GLN A CA 1
ATOM 843 C C . GLN A 1 103 ? 4.214 11.571 8.580 1.00 95.56 103 GLN A C 1
ATOM 845 O O . GLN A 1 103 ? 3.821 11.824 9.715 1.00 95.56 103 GLN A O 1
ATOM 850 N N . GLU A 1 104 ? 4.440 12.530 7.681 1.00 95.88 104 GLU A N 1
ATOM 851 C CA . GLU A 1 104 ? 4.240 13.957 7.952 1.00 95.88 104 GLU A CA 1
ATOM 852 C C . GLU A 1 104 ? 2.759 14.352 8.008 1.00 95.88 104 GLU A C 1
ATOM 854 O O . GLU A 1 104 ? 2.339 15.130 8.866 1.00 95.88 104 GLU A O 1
ATOM 859 N N . LYS A 1 105 ? 1.950 13.851 7.065 1.00 95.75 105 LYS A N 1
ATOM 860 C CA . LYS A 1 105 ? 0.576 14.333 6.859 1.00 95.75 105 LYS A CA 1
ATOM 861 C C . LYS A 1 105 ? -0.450 13.658 7.762 1.00 95.75 105 LYS A C 1
ATOM 863 O O . LYS A 1 105 ? -1.499 14.246 8.036 1.00 95.75 105 LYS A O 1
ATOM 868 N N . PHE A 1 106 ? -0.209 12.415 8.171 1.00 95.44 106 PHE A N 1
ATOM 869 C CA . PHE A 1 106 ? -1.191 11.616 8.897 1.00 95.44 106 PHE A CA 1
ATOM 870 C C . PHE A 1 106 ? -0.707 11.274 10.301 1.00 95.44 106 PHE A C 1
ATOM 872 O O . PHE A 1 106 ? 0.458 10.978 10.532 1.00 95.44 106 PHE A O 1
ATOM 879 N N . LYS A 1 107 ? -1.641 11.244 11.255 1.00 95.12 107 LYS A N 1
ATOM 880 C CA . LYS A 1 107 ? -1.360 10.794 12.619 1.00 95.12 107 LYS A CA 1
ATOM 881 C C . LYS A 1 107 ? -1.301 9.263 12.656 1.00 95.12 107 LYS A C 1
ATOM 883 O O . LYS A 1 107 ? -2.323 8.597 12.840 1.00 95.12 107 LYS A O 1
ATOM 888 N N . ILE A 1 108 ? -0.114 8.713 12.426 1.00 95.25 108 ILE A N 1
ATOM 889 C CA . ILE A 1 108 ? 0.139 7.273 12.322 1.00 95.25 108 ILE A CA 1
ATOM 890 C C . ILE A 1 108 ? 1.415 6.884 13.077 1.00 95.25 108 ILE A C 1
ATOM 892 O O . ILE A 1 108 ? 2.266 7.727 13.335 1.00 95.25 108 ILE A O 1
ATOM 896 N N . ASN A 1 109 ? 1.559 5.597 13.388 1.00 95.44 109 ASN A N 1
ATOM 897 C CA . ASN A 1 109 ? 2.824 4.986 13.794 1.00 95.44 109 ASN A CA 1
ATOM 898 C C . ASN A 1 109 ? 3.267 4.007 12.702 1.00 95.44 109 ASN A C 1
ATOM 900 O O . ASN A 1 109 ? 2.504 3.105 12.350 1.00 95.44 109 ASN A O 1
ATOM 904 N N . LYS A 1 110 ? 4.482 4.158 12.165 1.00 94.75 110 LYS A N 1
ATOM 905 C CA . LYS A 1 110 ? 5.083 3.148 11.282 1.00 94.75 110 LYS A CA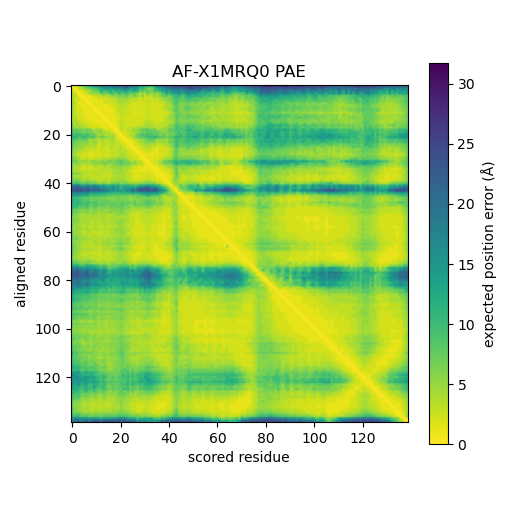 1
ATOM 906 C C . LYS A 1 110 ? 5.590 1.998 12.151 1.00 94.75 110 LYS A C 1
ATOM 908 O O . LYS A 1 110 ? 6.451 2.203 12.998 1.00 94.75 110 LYS A O 1
ATOM 913 N N . ASP A 1 111 ? 5.022 0.815 11.960 1.00 95.75 111 ASP A N 1
ATOM 914 C CA . ASP A 1 111 ? 5.320 -0.372 12.766 1.00 95.75 111 ASP A CA 1
ATOM 915 C C . ASP A 1 111 ? 6.535 -1.118 12.207 1.00 95.75 111 ASP A C 1
ATOM 917 O O . ASP A 1 111 ? 7.535 -1.312 12.892 1.00 95.75 111 ASP A O 1
ATOM 921 N N . PHE A 1 112 ? 6.497 -1.463 10.917 1.00 93.88 112 PHE A N 1
ATOM 922 C CA . PHE A 1 112 ? 7.630 -2.101 10.257 1.00 93.88 112 PHE A CA 1
ATOM 923 C C . PHE A 1 112 ? 7.719 -1.784 8.768 1.00 93.88 112 PHE A C 1
ATOM 925 O O . PHE A 1 112 ? 6.745 -1.421 8.102 1.00 93.88 112 PHE A O 1
ATOM 932 N N . GLU A 1 113 ? 8.922 -2.008 8.246 1.00 93.81 113 GLU A N 1
ATOM 933 C CA . GLU A 1 113 ? 9.213 -2.152 6.827 1.00 93.81 113 GLU A CA 1
ATOM 934 C C . GLU A 1 113 ? 9.797 -3.548 6.596 1.00 93.81 113 GLU A C 1
ATOM 936 O O . GLU A 1 113 ? 10.793 -3.923 7.215 1.00 93.81 113 GLU A O 1
ATOM 941 N N . LEU A 1 114 ? 9.177 -4.323 5.706 1.00 91.44 114 LEU A N 1
ATOM 942 C CA . LEU A 1 114 ? 9.613 -5.676 5.381 1.00 91.44 114 LEU A CA 1
ATOM 943 C C . LEU A 1 114 ? 9.974 -5.782 3.894 1.00 91.44 114 LEU A C 1
ATOM 945 O O . LEU A 1 114 ? 9.072 -5.825 3.049 1.00 91.44 114 LEU A O 1
ATOM 949 N N . PRO A 1 115 ? 11.270 -5.852 3.542 1.00 89.06 115 PRO A N 1
ATOM 950 C CA . PRO A 1 115 ? 11.692 -6.206 2.197 1.00 89.06 115 PRO A CA 1
ATOM 951 C C . PRO A 1 115 ? 11.523 -7.711 1.957 1.00 89.06 115 PRO A C 1
ATOM 953 O O . PRO A 1 115 ? 11.844 -8.537 2.810 1.00 89.06 115 PRO A O 1
ATOM 956 N N . TYR A 1 116 ? 11.065 -8.086 0.766 1.00 84.50 116 TYR A N 1
ATOM 957 C CA . TYR A 1 116 ? 10.901 -9.480 0.360 1.00 84.50 116 TYR A CA 1
ATOM 958 C C . TYR A 1 116 ? 11.147 -9.661 -1.142 1.00 84.50 116 TYR A C 1
ATOM 960 O O . TYR A 1 116 ? 11.325 -8.697 -1.892 1.00 84.50 116 TYR A O 1
ATOM 968 N N . LYS A 1 117 ? 11.208 -10.921 -1.583 1.00 82.75 117 LYS A N 1
ATOM 969 C CA . LYS A 1 117 ? 11.301 -11.288 -2.999 1.00 82.75 117 LYS A CA 1
ATOM 970 C C . LYS A 1 117 ? 10.084 -12.118 -3.390 1.00 82.75 117 LYS A C 1
ATOM 972 O O . LYS A 1 117 ? 9.715 -13.036 -2.664 1.00 82.75 117 LYS A O 1
ATOM 977 N N . CYS A 1 118 ? 9.491 -11.827 -4.539 1.00 76.31 118 CYS A N 1
ATOM 978 C CA . CYS A 1 118 ? 8.376 -12.581 -5.112 1.00 76.31 118 CYS A CA 1
ATOM 979 C C . CYS A 1 118 ? 8.659 -12.927 -6.578 1.00 76.31 118 CYS A C 1
ATOM 981 O O . CYS A 1 118 ? 9.625 -12.436 -7.161 1.00 76.31 118 CYS A O 1
ATOM 983 N N . ARG A 1 119 ? 7.856 -13.814 -7.172 1.00 75.44 119 ARG A N 1
ATOM 984 C CA . ARG A 1 119 ? 7.913 -14.099 -8.611 1.00 75.44 119 ARG A CA 1
ATOM 985 C C . ARG A 1 119 ? 6.758 -13.402 -9.312 1.00 75.44 119 ARG A C 1
ATOM 987 O O . ARG A 1 119 ? 5.646 -13.416 -8.793 1.00 75.44 119 ARG A O 1
ATOM 994 N N . ASP A 1 120 ? 7.024 -12.797 -10.465 1.00 70.88 120 ASP A N 1
ATOM 995 C CA . ASP A 1 120 ? 5.958 -12.283 -11.324 1.00 70.88 120 ASP A CA 1
ATOM 996 C C . ASP A 1 120 ? 5.322 -13.393 -12.177 1.00 70.88 120 ASP A C 1
ATOM 998 O O . ASP A 1 120 ? 5.751 -14.549 -12.155 1.00 70.88 120 ASP A O 1
ATOM 1002 N N . LEU A 1 121 ? 4.301 -13.024 -12.956 1.00 68.44 121 LEU A N 1
ATOM 1003 C CA . LEU A 1 121 ? 3.591 -13.934 -13.864 1.00 68.44 121 LEU A CA 1
ATOM 1004 C C . LEU A 1 121 ? 4.495 -14.562 -14.939 1.00 68.44 121 LEU A C 1
ATOM 1006 O O . LEU A 1 121 ? 4.136 -15.582 -15.516 1.00 68.44 121 LEU A O 1
ATOM 1010 N N . LEU A 1 122 ? 5.664 -13.972 -15.200 1.00 71.06 122 LEU A N 1
ATOM 1011 C CA . LEU A 1 122 ? 6.654 -14.458 -16.159 1.00 71.06 122 LEU A CA 1
ATOM 1012 C C . LEU A 1 122 ? 7.748 -15.306 -15.480 1.00 71.06 122 LEU A C 1
ATOM 1014 O O . LEU A 1 122 ? 8.725 -15.681 -16.124 1.00 71.06 122 LEU A O 1
ATOM 1018 N N . GLY A 1 123 ? 7.614 -15.596 -14.181 1.00 72.94 123 GLY A N 1
ATOM 1019 C CA . GLY A 1 123 ? 8.569 -16.385 -13.401 1.00 72.94 123 GLY A CA 1
ATOM 1020 C C . GLY A 1 123 ? 9.816 -15.618 -12.951 1.00 72.94 123 GLY A C 1
ATOM 1021 O O . GLY A 1 123 ? 10.694 -16.201 -12.310 1.00 72.94 123 GLY A O 1
ATOM 1022 N N . ASN A 1 124 ? 9.906 -14.316 -13.228 1.00 73.25 124 ASN A N 1
ATOM 1023 C CA . ASN A 1 124 ? 11.056 -13.508 -12.846 1.00 73.25 124 ASN A CA 1
ATOM 1024 C C . ASN A 1 124 ? 11.005 -13.153 -11.364 1.00 73.25 124 ASN A C 1
ATOM 1026 O O . ASN A 1 124 ? 9.953 -12.804 -10.831 1.00 73.25 124 ASN A O 1
ATOM 1030 N N . THR A 1 125 ? 12.166 -13.140 -10.711 1.00 75.81 125 THR A N 1
ATOM 1031 C CA . THR A 1 125 ? 12.260 -12.654 -9.330 1.00 75.81 125 THR A CA 1
ATOM 1032 C C . THR A 1 125 ? 12.135 -11.128 -9.298 1.00 75.81 125 THR A C 1
ATOM 1034 O O . THR A 1 125 ? 12.795 -10.413 -10.056 1.00 75.81 125 THR A O 1
ATOM 1037 N N . ARG A 1 126 ? 11.291 -10.628 -8.400 1.00 74.56 126 ARG A N 1
ATOM 1038 C CA . ARG A 1 126 ? 11.039 -9.214 -8.123 1.00 74.56 126 ARG A CA 1
ATOM 1039 C C . ARG A 1 126 ? 11.357 -8.939 -6.665 1.00 74.56 126 ARG A C 1
ATOM 1041 O O . ARG A 1 126 ? 11.096 -9.786 -5.813 1.00 74.56 126 ARG A O 1
ATOM 1048 N N . LYS A 1 127 ? 11.937 -7.776 -6.376 1.00 80.56 127 LYS A N 1
ATOM 1049 C CA . LYS A 1 127 ? 11.986 -7.279 -5.000 1.00 80.56 127 LYS A CA 1
ATOM 1050 C C . LYS A 1 127 ? 10.652 -6.603 -4.698 1.00 80.56 127 LYS A C 1
ATOM 1052 O O . LYS A 1 127 ? 9.929 -6.177 -5.593 1.00 80.56 127 LYS A O 1
ATOM 1057 N N . ALA A 1 128 ? 10.300 -6.529 -3.438 1.00 83.06 128 ALA A N 1
ATOM 1058 C CA . ALA A 1 128 ? 9.128 -5.807 -3.000 1.00 83.06 128 ALA A CA 1
ATOM 1059 C C . ALA A 1 128 ? 9.327 -5.388 -1.549 1.00 83.06 128 ALA A C 1
ATOM 1061 O O . ALA A 1 128 ? 10.198 -5.911 -0.848 1.00 83.06 128 ALA A O 1
ATOM 1062 N N . LYS A 1 129 ? 8.531 -4.422 -1.111 1.00 87.94 129 LYS A N 1
ATOM 1063 C CA . LYS A 1 129 ? 8.525 -3.925 0.258 1.00 87.94 129 LYS A CA 1
ATOM 1064 C C . LYS A 1 129 ? 7.096 -3.799 0.750 1.00 87.94 129 LYS A C 1
ATOM 1066 O O . LYS A 1 129 ? 6.199 -3.440 -0.011 1.00 87.94 129 LYS A O 1
ATOM 1071 N N . ILE A 1 130 ? 6.897 -4.099 2.024 1.00 89.94 130 ILE A N 1
ATOM 1072 C CA . ILE A 1 130 ? 5.649 -3.832 2.732 1.00 89.94 130 ILE A CA 1
ATOM 1073 C C . ILE A 1 130 ? 5.959 -2.841 3.836 1.00 89.94 130 ILE A C 1
ATOM 1075 O O . ILE A 1 130 ? 6.844 -3.088 4.650 1.00 89.94 130 ILE A O 1
ATOM 1079 N N . PHE A 1 131 ? 5.200 -1.757 3.871 1.00 93.81 131 PHE A N 1
ATOM 1080 C CA . PHE A 1 131 ? 5.161 -0.827 4.986 1.00 93.81 131 PHE A CA 1
ATOM 1081 C C . PHE A 1 131 ? 3.874 -1.081 5.750 1.00 93.81 131 PHE A C 1
ATOM 1083 O O . PHE A 1 131 ? 2.807 -1.191 5.141 1.00 93.81 131 PHE A O 1
ATOM 1090 N N . HIS A 1 132 ? 3.974 -1.180 7.068 1.00 95.81 132 HIS A N 1
ATOM 1091 C CA . HIS A 1 132 ? 2.817 -1.277 7.940 1.00 95.81 132 HIS A CA 1
ATOM 1092 C C . HIS A 1 132 ? 2.698 -0.008 8.780 1.00 95.81 132 HIS A C 1
ATOM 1094 O O . HIS A 1 132 ? 3.637 0.377 9.479 1.00 95.81 132 HIS A O 1
ATOM 1100 N N . TYR A 1 133 ? 1.529 0.625 8.710 1.00 96.75 133 TYR A N 1
ATOM 1101 C CA . TYR A 1 133 ? 1.182 1.805 9.489 1.00 96.75 133 TYR A CA 1
ATOM 1102 C C . TYR A 1 133 ? -0.026 1.512 10.372 1.00 96.75 133 TYR A C 1
ATOM 1104 O O . TYR A 1 133 ? -1.014 0.919 9.929 1.00 96.75 133 TYR A O 1
ATOM 1112 N N . ILE A 1 134 ? 0.042 1.992 11.609 1.00 96.25 134 ILE A N 1
ATOM 1113 C CA . ILE A 1 134 ? -1.018 1.910 12.609 1.00 96.25 134 ILE A CA 1
ATOM 1114 C C . ILE A 1 134 ? -1.598 3.316 12.795 1.00 96.25 134 ILE A C 1
ATOM 1116 O O . ILE A 1 134 ? -0.923 4.188 13.351 1.00 96.25 134 ILE A O 1
ATOM 1120 N N . PRO A 1 135 ? -2.829 3.572 12.327 1.00 95.19 135 PRO A N 1
ATOM 1121 C CA . PRO A 1 135 ? -3.503 4.842 12.554 1.00 95.19 135 PRO A CA 1
ATOM 1122 C C . PRO A 1 135 ? -3.766 5.153 14.022 1.00 95.19 135 PRO A C 1
ATOM 1124 O O . PRO A 1 135 ? -4.163 4.284 14.797 1.00 95.19 135 PRO A O 1
ATOM 1127 N N . VAL A 1 136 ? -3.600 6.425 14.389 1.00 94.12 136 VAL A N 1
ATOM 1128 C CA . VAL A 1 136 ? -3.905 6.931 15.729 1.00 94.12 136 VAL A CA 1
ATOM 1129 C C . VAL A 1 136 ? -5.122 7.844 15.645 1.00 94.12 136 VAL A C 1
ATOM 1131 O O . VAL A 1 136 ? -5.034 9.000 15.228 1.00 94.12 136 VAL A O 1
ATOM 1134 N N . TYR A 1 137 ? -6.269 7.330 16.074 1.00 89.44 137 TYR A N 1
ATOM 1135 C CA . TYR A 1 137 ? -7.511 8.093 16.148 1.00 89.44 137 TYR A CA 1
ATOM 1136 C C . TYR A 1 137 ? -7.660 8.717 17.534 1.00 89.44 137 TYR A C 1
ATOM 1138 O O . TYR A 1 137 ? -7.428 8.055 18.544 1.00 89.44 137 TYR A O 1
ATOM 1146 N N . VAL A 1 138 ? 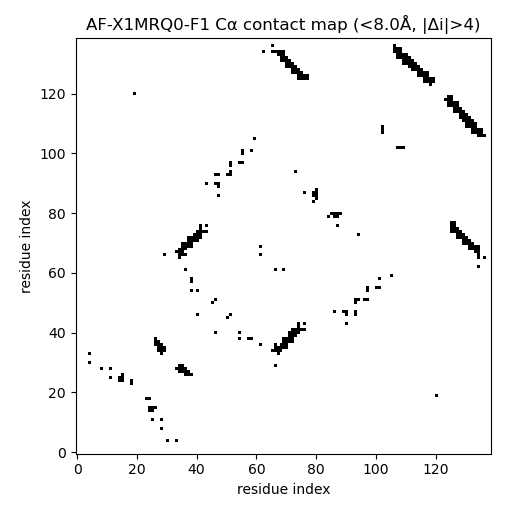-8.016 10.001 17.587 1.00 76.75 138 VAL A N 1
ATOM 1147 C CA . VAL A 1 138 ? -8.427 10.635 18.845 1.00 76.75 138 VAL A CA 1
ATOM 1148 C C . VAL A 1 138 ? -9.885 10.250 19.069 1.00 76.75 138 VAL A C 1
ATOM 1150 O O . VAL A 1 138 ? -10.707 10.461 18.178 1.00 76.75 138 VAL A O 1
ATOM 1153 N N . SER A 1 139 ? -10.152 9.608 20.204 1.00 59.22 139 SER A N 1
ATOM 1154 C CA . SER A 1 139 ? -11.493 9.257 20.682 1.00 59.22 139 SER A CA 1
ATOM 1155 C C . SER A 1 139 ? -12.282 10.486 21.098 1.00 59.22 139 SER A C 1
ATOM 1157 O O . SER A 1 139 ? -11.657 11.331 21.782 1.00 59.22 139 SER A O 1
#

pLDDT: mean 84.21, std 11.03, range [55.47, 96.75]

Sequence (139 aa):
MKFFEIAGLVDFLYKIATKAMGQDVPLDYIKWHIKIGVIIVGETSKILDDGVDPYLKAFSYKMNRQLTSIYVIQFDKALLGHRDPQAYEEFIKFTQELDERIQEKFKINKDFELPYKCRDLLGNTRKAKIFHYIPVYVS